Protein AF-C3ZTM7-F1 (afdb_monomer_lite)

Foldseek 3Di:
DDDDDDDDDDPPDDPDDPPDPDDDDDDDDDDDDDPVVVVVVVVVVVVVVVVVVVVVVVVVVVVVVVVVVVVCVVVVVCVVVVVVVLVVVLVVVQVVLVVVLVPDDPVPRDQSVVVCVVVVHDCVSNVADPVVSDGD

Structure (mmCIF, N/CA/C/O backbone):
data_AF-C3ZTM7-F1
#
_entry.id   AF-C3ZTM7-F1
#
loop_
_atom_site.group_PDB
_atom_site.id
_atom_site.type_symbol
_atom_site.label_atom_id
_atom_site.label_alt_id
_atom_site.label_comp_id
_atom_site.label_asym_id
_atom_site.label_entity_id
_atom_site.label_seq_id
_atom_site.pdbx_PDB_ins_code
_atom_site.Cartn_x
_atom_site.Cartn_y
_atom_site.Cartn_z
_atom_site.occupancy
_atom_site.B_iso_or_equiv
_atom_site.auth_seq_id
_atom_site.auth_comp_id
_atom_site.auth_asym_id
_atom_site.auth_atom_id
_atom_site.pdbx_PDB_model_num
ATOM 1 N N . MET A 1 1 ? 9.470 -52.460 -13.501 1.00 45.03 1 MET A N 1
ATOM 2 C CA . MET A 1 1 ? 9.685 -51.706 -14.753 1.00 45.03 1 MET A CA 1
ATOM 3 C C . MET A 1 1 ? 10.267 -50.355 -14.381 1.00 45.03 1 MET A C 1
ATOM 5 O O . MET A 1 1 ? 9.811 -49.766 -13.411 1.00 45.03 1 MET A O 1
ATOM 9 N N . GLN A 1 2 ? 11.354 -49.972 -15.044 1.00 41.25 2 GLN A N 1
ATOM 10 C CA . GLN A 1 2 ? 12.198 -48.820 -14.716 1.00 41.25 2 GLN A CA 1
ATOM 11 C C . GLN A 1 2 ? 11.607 -47.502 -15.252 1.00 41.25 2 GLN A C 1
ATOM 13 O O . GLN A 1 2 ? 10.919 -47.539 -16.272 1.00 41.25 2 GLN A O 1
ATOM 18 N N . PRO A 1 3 ? 11.899 -46.345 -14.628 1.00 46.66 3 PRO A N 1
ATOM 19 C CA . PRO A 1 3 ? 11.611 -45.039 -15.210 1.00 46.66 3 PRO A CA 1
ATOM 20 C C . PRO A 1 3 ? 12.630 -44.694 -16.309 1.00 46.66 3 PRO A C 1
ATOM 22 O O . PRO A 1 3 ? 13.843 -44.785 -16.119 1.00 46.66 3 PRO A O 1
ATOM 25 N N . GLN A 1 4 ? 12.106 -44.315 -17.471 1.00 42.84 4 GLN A N 1
ATOM 26 C CA . GLN A 1 4 ? 12.848 -43.996 -18.685 1.00 42.84 4 GLN A CA 1
ATOM 27 C C . GLN A 1 4 ? 13.458 -42.588 -18.575 1.00 42.84 4 GLN A C 1
ATOM 29 O O . GLN A 1 4 ? 12.759 -41.603 -18.347 1.00 42.84 4 GLN A O 1
ATOM 34 N N . LYS A 1 5 ? 14.783 -42.518 -18.708 1.00 40.34 5 LYS A N 1
ATOM 35 C CA . LYS A 1 5 ? 15.604 -41.304 -18.688 1.00 40.34 5 LYS A CA 1
ATOM 36 C C . LYS A 1 5 ? 15.550 -40.675 -20.089 1.00 40.34 5 LYS A C 1
ATOM 38 O O . LYS A 1 5 ? 15.997 -41.303 -21.043 1.00 40.34 5 LYS A O 1
ATOM 43 N N . VAL A 1 6 ? 14.989 -39.476 -20.228 1.00 43.88 6 VAL A N 1
ATOM 44 C CA . VAL A 1 6 ? 15.095 -38.673 -21.461 1.00 43.88 6 VAL A CA 1
ATOM 45 C C . VAL A 1 6 ? 16.237 -37.681 -21.274 1.00 43.88 6 VAL A C 1
ATOM 47 O O . VAL A 1 6 ? 16.107 -36.679 -20.576 1.00 43.88 6 VAL A O 1
ATOM 50 N N . GLU A 1 7 ? 17.391 -38.033 -21.838 1.00 36.03 7 GLU A N 1
ATOM 51 C CA . GLU A 1 7 ? 18.549 -37.158 -22.002 1.00 36.03 7 GLU A CA 1
ATOM 52 C C . GLU A 1 7 ? 18.213 -36.108 -23.067 1.00 36.03 7 GLU A C 1
ATOM 54 O O . GLU A 1 7 ? 18.026 -36.428 -24.237 1.00 36.03 7 GLU A O 1
ATOM 59 N N . GLY A 1 8 ? 18.056 -34.855 -22.635 1.00 40.53 8 GLY A N 1
ATOM 60 C CA . GLY A 1 8 ? 17.933 -33.704 -23.522 1.00 40.53 8 GLY A CA 1
ATOM 61 C C . GLY A 1 8 ? 19.315 -33.293 -24.011 1.00 40.53 8 GLY A C 1
ATOM 62 O O . GLY A 1 8 ? 20.184 -32.958 -23.205 1.00 40.53 8 GLY A O 1
ATOM 63 N N . ASP A 1 9 ? 19.501 -33.358 -25.325 1.00 37.94 9 ASP A N 1
ATOM 64 C CA . ASP A 1 9 ? 20.762 -33.130 -26.015 1.00 37.94 9 ASP A CA 1
ATOM 65 C C . ASP A 1 9 ? 21.409 -31.783 -25.677 1.00 37.94 9 ASP A C 1
ATOM 67 O O . ASP A 1 9 ? 20.850 -30.696 -25.841 1.00 37.94 9 ASP A O 1
ATOM 71 N N . SER A 1 10 ? 22.661 -31.891 -25.243 1.00 39.16 10 SER A N 1
ATOM 72 C CA . SER A 1 10 ? 23.589 -30.790 -25.045 1.00 39.16 10 SER A CA 1
ATOM 73 C C . SER A 1 10 ? 23.932 -30.175 -26.402 1.00 39.16 10 SER A C 1
ATOM 75 O O . SER A 1 10 ? 24.788 -30.686 -27.128 1.00 39.16 10 SER A O 1
ATOM 77 N N . ILE A 1 11 ? 23.296 -29.053 -26.737 1.00 43.25 11 ILE A N 1
ATOM 78 C CA . ILE A 1 11 ? 23.694 -28.216 -27.872 1.00 43.25 11 ILE A CA 1
ATOM 79 C C . ILE A 1 11 ? 25.100 -27.683 -27.576 1.00 43.25 11 ILE A C 1
ATOM 81 O O . ILE A 1 11 ? 25.296 -26.769 -26.776 1.00 43.25 11 ILE A O 1
ATOM 85 N N . LYS A 1 12 ? 26.102 -28.307 -28.199 1.00 48.66 12 LYS A N 1
ATOM 86 C CA . LYS A 1 12 ? 27.491 -27.854 -28.170 1.00 48.66 12 LYS A CA 1
ATOM 87 C C . LYS A 1 12 ? 27.554 -26.520 -28.909 1.00 48.66 12 LYS A C 1
ATOM 89 O O . LYS A 1 12 ? 27.395 -26.477 -30.126 1.00 48.66 12 LYS A O 1
ATOM 94 N N . TYR A 1 13 ? 27.769 -25.435 -28.174 1.00 33.81 13 TYR A N 1
ATOM 95 C CA . TYR A 1 13 ? 28.145 -24.155 -28.758 1.00 33.81 13 TYR A CA 1
ATOM 96 C C . TYR A 1 13 ? 29.460 -24.357 -29.517 1.00 33.81 13 TYR A C 1
ATOM 98 O O . TYR A 1 13 ? 30.502 -24.673 -28.943 1.00 33.81 13 TYR A O 1
ATOM 106 N N . SER A 1 14 ? 29.381 -24.251 -30.841 1.00 39.03 14 SER A N 1
ATOM 107 C CA . SER A 1 14 ? 30.540 -24.319 -31.718 1.00 39.03 14 SER A CA 1
ATOM 108 C C . SER A 1 14 ? 31.420 -23.105 -31.442 1.00 39.03 14 SER A C 1
ATOM 110 O O . SER A 1 14 ? 30.974 -21.962 -31.542 1.00 39.03 14 SER A O 1
ATOM 112 N N . THR A 1 15 ? 32.666 -23.362 -31.062 1.00 45.44 15 THR A N 1
ATOM 113 C CA . THR A 1 15 ? 33.708 -22.353 -30.880 1.00 45.44 15 THR A CA 1
ATOM 114 C C . THR A 1 15 ? 33.870 -21.531 -32.152 1.00 45.44 15 THR A C 1
ATOM 116 O O . THR A 1 15 ? 33.928 -22.090 -33.249 1.00 45.44 15 THR A O 1
ATOM 119 N N . ALA A 1 16 ? 33.938 -20.212 -31.976 1.00 45.88 16 ALA A N 1
ATOM 120 C CA . ALA A 1 16 ? 34.112 -19.217 -33.021 1.00 45.88 16 ALA A CA 1
ATOM 121 C C . ALA A 1 16 ? 35.217 -19.619 -34.010 1.00 45.88 16 ALA A C 1
ATOM 123 O O . ALA A 1 16 ? 36.400 -19.647 -33.675 1.00 45.88 16 ALA A O 1
ATOM 124 N N . THR A 1 17 ? 34.822 -19.926 -35.242 1.00 42.84 17 THR A N 1
ATOM 125 C CA . THR A 1 17 ? 35.748 -19.986 -36.367 1.00 42.84 17 THR A CA 1
ATOM 126 C C . THR A 1 17 ? 36.145 -18.553 -36.693 1.00 42.84 17 THR A C 1
ATOM 128 O O . THR A 1 17 ? 35.329 -17.775 -37.185 1.00 42.84 17 THR A O 1
ATOM 131 N N . THR A 1 18 ? 37.391 -18.197 -36.382 1.00 44.78 18 THR A N 1
ATOM 132 C CA . THR A 1 18 ? 38.066 -17.014 -36.920 1.00 44.78 18 THR A CA 1
ATOM 133 C C . THR A 1 18 ? 37.971 -17.075 -38.441 1.00 44.78 18 THR A C 1
ATOM 135 O O . THR A 1 18 ? 38.623 -17.897 -39.081 1.00 44.78 18 THR A O 1
ATOM 138 N N . ILE A 1 19 ? 37.100 -16.248 -39.016 1.00 47.62 19 ILE A N 1
ATOM 139 C CA . ILE A 1 19 ? 37.029 -16.041 -40.459 1.00 47.62 19 ILE A CA 1
ATOM 140 C C . ILE A 1 19 ? 38.228 -15.167 -40.813 1.00 47.62 19 ILE A C 1
ATOM 142 O O . ILE A 1 19 ? 38.241 -13.967 -40.544 1.00 47.62 19 ILE A O 1
ATOM 146 N N . ASP A 1 20 ? 39.250 -15.812 -41.363 1.00 53.44 20 ASP A N 1
ATOM 147 C CA . ASP A 1 20 ? 40.448 -15.180 -41.899 1.00 53.44 20 ASP A CA 1
ATOM 148 C C . ASP A 1 20 ? 40.052 -14.228 -43.049 1.00 53.44 20 ASP A C 1
ATOM 150 O O . ASP A 1 20 ? 39.430 -14.674 -44.026 1.00 53.44 20 ASP A O 1
ATOM 154 N N . PRO A 1 21 ? 40.348 -12.917 -42.981 1.00 43.50 21 PRO A N 1
ATOM 155 C CA . PRO A 1 21 ? 40.009 -12.003 -44.059 1.00 43.50 21 PRO A CA 1
ATOM 156 C C . PRO A 1 21 ? 40.949 -12.210 -45.256 1.00 43.50 21 PRO A C 1
ATOM 158 O O . PRO A 1 21 ? 42.050 -11.680 -45.304 1.00 43.50 21 PRO A O 1
ATOM 161 N N . CYS A 1 22 ? 40.453 -12.950 -46.247 1.00 45.34 22 CYS A N 1
ATOM 162 C CA . CYS A 1 22 ? 40.720 -12.804 -47.681 1.00 45.34 22 CYS A CA 1
ATOM 163 C C . CYS A 1 22 ? 42.200 -12.698 -48.125 1.00 45.34 22 CYS A C 1
ATOM 165 O O . CYS A 1 22 ? 42.803 -11.623 -48.154 1.00 45.34 22 CYS A O 1
ATOM 167 N N . ALA A 1 23 ? 42.740 -13.816 -48.625 1.00 48.50 23 ALA A N 1
ATOM 168 C CA . ALA A 1 23 ? 43.952 -13.851 -49.440 1.00 48.50 23 ALA A CA 1
ATOM 169 C C . ALA A 1 23 ? 43.761 -13.027 -50.731 1.00 48.50 23 ALA A C 1
ATOM 171 O O . ALA A 1 23 ? 43.132 -13.465 -51.695 1.00 48.50 23 ALA A O 1
ATOM 172 N N . TYR A 1 24 ? 44.304 -11.811 -50.741 1.00 45.69 24 TYR A N 1
ATOM 173 C CA . TYR A 1 24 ? 44.218 -10.892 -51.872 1.00 45.69 24 TYR A CA 1
ATOM 174 C C . TYR A 1 24 ? 45.194 -11.317 -52.982 1.00 45.69 24 TYR A C 1
ATOM 176 O O . TYR A 1 24 ? 46.409 -11.150 -52.865 1.00 45.69 24 TYR A O 1
ATOM 184 N N . HIS A 1 25 ? 44.666 -11.845 -54.088 1.00 48.12 25 HIS A N 1
ATOM 185 C CA . HIS A 1 25 ? 45.414 -11.971 -55.340 1.00 48.12 25 HIS A CA 1
ATOM 186 C C . HIS A 1 25 ? 45.761 -10.565 -55.861 1.00 48.12 25 HIS A C 1
ATOM 188 O O . HIS A 1 25 ? 44.883 -9.783 -56.222 1.00 48.12 25 HIS A O 1
ATOM 194 N N . LYS A 1 26 ? 47.056 -10.232 -55.913 1.00 46.72 26 LYS A N 1
ATOM 195 C CA . LYS A 1 26 ? 47.564 -9.019 -56.569 1.00 46.72 26 LYS A CA 1
ATOM 196 C C . LYS A 1 26 ? 47.576 -9.223 -58.085 1.00 46.72 26 LYS A C 1
ATOM 198 O O . LYS A 1 26 ? 48.554 -9.707 -58.644 1.00 46.72 26 LYS A O 1
ATOM 203 N N . THR A 1 27 ? 46.518 -8.796 -58.764 1.00 48.94 27 THR A N 1
ATOM 204 C CA . THR A 1 27 ? 46.583 -8.467 -60.194 1.00 48.94 27 THR A CA 1
ATOM 205 C C . THR A 1 27 ? 46.827 -6.972 -60.342 1.00 48.94 27 THR A C 1
ATOM 207 O O . THR A 1 27 ? 45.964 -6.154 -60.034 1.00 48.94 27 THR A O 1
ATOM 210 N N . MET A 1 28 ? 48.031 -6.620 -60.793 1.00 44.19 28 MET A N 1
ATOM 211 C CA . MET A 1 28 ? 48.379 -5.275 -61.249 1.00 44.19 28 MET A CA 1
ATOM 212 C C . MET A 1 28 ? 47.490 -4.915 -62.440 1.00 44.19 28 MET A C 1
ATOM 214 O O . MET A 1 28 ? 47.611 -5.568 -63.470 1.00 44.19 28 MET A O 1
ATOM 218 N N . ASN A 1 29 ? 46.642 -3.886 -62.329 1.00 49.19 29 ASN A N 1
ATOM 219 C CA . ASN A 1 29 ? 46.163 -3.132 -63.488 1.00 49.19 29 ASN A CA 1
ATOM 220 C C . ASN A 1 29 ? 45.728 -1.703 -63.117 1.00 49.19 29 ASN A C 1
ATOM 222 O O . ASN A 1 29 ? 44.833 -1.496 -62.311 1.00 49.19 29 ASN A O 1
ATOM 226 N N . LYS A 1 30 ? 46.442 -0.767 -63.754 1.00 43.34 30 LYS A N 1
ATOM 227 C CA . LYS A 1 30 ? 46.166 0.620 -64.172 1.00 43.34 30 LYS A CA 1
ATOM 228 C C . LYS A 1 30 ? 45.172 1.484 -63.373 1.00 43.34 30 LYS A C 1
ATOM 230 O O . LYS A 1 30 ? 44.003 1.174 -63.194 1.00 43.34 30 LYS A O 1
ATOM 235 N N . ALA A 1 31 ? 45.707 2.646 -63.002 1.00 50.25 31 ALA A N 1
ATOM 236 C CA . ALA A 1 31 ? 45.134 3.721 -62.211 1.00 50.25 31 ALA A CA 1
ATOM 237 C C . ALA A 1 31 ? 43.785 4.272 -62.705 1.00 50.25 31 ALA A C 1
ATOM 239 O O . ALA A 1 31 ? 43.605 4.531 -63.894 1.00 50.25 31 ALA A O 1
ATOM 240 N N . GLY A 1 32 ? 42.928 4.588 -61.725 1.00 52.41 32 GLY A N 1
ATOM 241 C CA . GLY A 1 32 ? 42.044 5.752 -61.780 1.00 52.41 32 GLY A CA 1
ATOM 242 C C . GLY A 1 32 ? 40.565 5.482 -62.038 1.00 52.41 32 GLY A C 1
ATOM 243 O O . GLY A 1 32 ? 40.046 6.016 -63.009 1.00 52.41 32 GLY A O 1
ATOM 244 N N . THR A 1 33 ? 39.879 4.686 -61.201 1.00 51.91 33 THR A N 1
ATOM 245 C CA . THR A 1 33 ? 38.400 4.778 -61.000 1.00 51.91 33 THR A CA 1
ATOM 246 C C . THR A 1 33 ? 37.812 3.855 -59.911 1.00 51.91 33 THR A C 1
ATOM 248 O O . THR A 1 33 ? 36.644 4.009 -59.571 1.00 51.91 33 THR A O 1
ATOM 251 N N . GLN A 1 34 ? 38.568 2.912 -59.328 1.00 51.19 34 GLN A N 1
ATOM 252 C CA . GLN A 1 34 ? 38.018 1.920 -58.374 1.00 51.19 34 GLN A CA 1
ATOM 253 C C . GLN A 1 34 ? 37.900 2.387 -56.907 1.00 51.19 34 GLN A C 1
ATOM 255 O O . GLN A 1 34 ? 37.145 1.793 -56.128 1.00 51.19 34 GLN A O 1
ATOM 260 N N . ASP A 1 35 ? 38.594 3.458 -56.523 1.00 54.88 35 ASP A N 1
ATOM 261 C CA . ASP A 1 35 ? 38.671 3.886 -55.119 1.00 54.88 35 ASP A CA 1
ATOM 262 C C . ASP A 1 35 ? 37.408 4.626 -54.650 1.00 54.88 35 ASP A C 1
ATOM 264 O O . ASP A 1 35 ? 36.988 4.487 -53.500 1.00 54.88 35 ASP A O 1
ATOM 268 N N . THR A 1 36 ? 36.729 5.335 -55.557 1.00 54.56 36 THR A N 1
ATOM 269 C CA . THR A 1 36 ? 35.484 6.064 -55.267 1.00 54.56 36 THR A CA 1
ATOM 270 C C . THR A 1 36 ? 34.286 5.133 -55.089 1.00 54.56 36 THR A C 1
ATOM 272 O O . THR A 1 36 ? 33.485 5.330 -54.181 1.00 54.56 36 THR A O 1
ATOM 275 N N . GLN A 1 37 ? 34.160 4.064 -55.879 1.00 62.41 37 GLN A N 1
ATOM 276 C CA . GLN A 1 37 ? 33.013 3.152 -55.751 1.00 62.41 37 GLN A CA 1
ATOM 277 C C . GLN A 1 37 ? 33.081 2.278 -54.487 1.00 62.41 37 GLN A C 1
ATOM 279 O O . GLN A 1 37 ? 32.054 1.936 -53.898 1.00 62.41 37 GLN A O 1
ATOM 284 N N . THR A 1 38 ? 34.293 1.944 -54.041 1.00 64.75 38 THR A N 1
ATOM 285 C CA . THR A 1 38 ? 34.518 1.175 -52.810 1.00 64.75 38 THR A CA 1
ATOM 286 C C . THR A 1 38 ? 34.327 2.037 -51.557 1.00 64.75 38 THR A C 1
ATOM 288 O O . THR A 1 38 ? 33.867 1.522 -50.537 1.00 64.75 38 THR A O 1
ATOM 291 N N . CYS A 1 39 ? 34.627 3.343 -51.610 1.00 66.88 39 CYS A N 1
ATOM 292 C CA . CYS A 1 39 ? 34.388 4.245 -50.479 1.00 66.88 39 CYS A CA 1
ATOM 293 C C . CYS A 1 39 ? 32.891 4.522 -50.268 1.00 66.88 39 CYS A C 1
ATOM 295 O O . CYS A 1 39 ? 32.428 4.461 -49.133 1.00 66.88 39 CYS A O 1
ATOM 297 N N . MET A 1 40 ? 32.131 4.718 -51.353 1.00 75.62 40 MET A N 1
ATOM 298 C CA . MET A 1 40 ? 30.684 4.973 -51.299 1.00 75.62 40 MET A CA 1
ATOM 299 C C . MET A 1 40 ? 29.936 3.792 -50.670 1.00 75.62 40 MET A C 1
ATOM 301 O O . MET A 1 40 ? 29.153 3.965 -49.743 1.00 75.62 40 MET A O 1
ATOM 305 N N . ARG A 1 41 ? 30.272 2.562 -51.079 1.00 78.81 41 ARG A N 1
ATOM 306 C CA . ARG A 1 41 ? 29.644 1.349 -50.535 1.00 78.81 41 ARG A CA 1
ATOM 307 C C . ARG A 1 41 ? 29.989 1.110 -49.058 1.00 78.81 41 ARG A C 1
ATOM 309 O O . ARG A 1 41 ? 29.169 0.600 -48.305 1.00 78.81 41 ARG A O 1
ATOM 316 N N . LYS A 1 42 ? 31.205 1.467 -48.625 1.00 79.44 42 LYS A N 1
ATOM 317 C CA . LYS A 1 42 ? 31.598 1.404 -47.204 1.00 79.44 42 LYS A CA 1
ATOM 318 C C . LYS A 1 42 ? 30.828 2.415 -46.355 1.00 79.44 42 LYS A C 1
ATOM 320 O O . LYS A 1 42 ? 30.483 2.091 -45.223 1.00 79.44 42 LYS A O 1
ATOM 325 N N . GLN A 1 43 ? 30.562 3.600 -46.899 1.00 83.19 43 GLN A N 1
ATOM 326 C CA . GLN A 1 43 ? 29.766 4.628 -46.236 1.00 83.19 43 GLN A CA 1
ATOM 327 C C . GLN A 1 43 ? 28.307 4.185 -46.081 1.00 83.19 43 GLN A C 1
ATOM 329 O O . GLN A 1 43 ? 27.806 4.180 -44.965 1.00 83.19 43 GLN A O 1
ATOM 334 N N . GLU A 1 44 ? 27.682 3.678 -47.147 1.00 88.94 44 GLU A N 1
ATOM 335 C CA . GLU A 1 44 ? 26.312 3.138 -47.105 1.00 88.94 44 GLU A CA 1
ATOM 336 C C . GLU A 1 44 ? 26.158 2.005 -46.078 1.00 88.94 44 GLU A C 1
ATOM 338 O O . GLU A 1 44 ? 25.184 1.957 -45.333 1.00 88.94 44 GLU A O 1
ATOM 343 N N . ILE A 1 45 ? 27.139 1.099 -45.988 1.00 90.50 45 ILE A N 1
ATOM 344 C CA . ILE A 1 45 ? 27.137 0.033 -44.974 1.00 90.50 45 ILE A CA 1
ATOM 345 C C . ILE A 1 45 ? 27.265 0.620 -43.561 1.00 90.50 45 ILE A C 1
ATOM 347 O O . ILE A 1 45 ? 26.600 0.141 -42.645 1.00 90.50 45 ILE A O 1
ATOM 351 N N . GLY A 1 46 ? 28.098 1.647 -43.373 1.00 91.31 46 GLY A N 1
ATOM 352 C CA . GLY A 1 46 ? 28.227 2.352 -42.097 1.00 91.31 46 GLY A CA 1
ATOM 353 C C . GLY A 1 46 ? 26.921 3.021 -41.666 1.00 91.31 46 GLY A C 1
ATOM 354 O O . GLY A 1 46 ? 26.503 2.857 -40.520 1.00 91.31 46 GLY A O 1
ATOM 355 N N . ASP A 1 47 ? 26.244 3.688 -42.599 1.00 93.00 47 ASP A N 1
ATOM 356 C CA . ASP A 1 47 ? 24.963 4.356 -42.365 1.00 93.00 47 ASP A CA 1
ATOM 357 C C . ASP A 1 47 ? 23.861 3.341 -42.018 1.00 93.00 47 ASP A C 1
ATOM 359 O O . ASP A 1 47 ? 23.144 3.514 -41.031 1.00 93.00 47 ASP A O 1
ATOM 363 N N . LEU A 1 48 ? 23.787 2.222 -42.749 1.00 94.00 48 LEU A N 1
ATOM 364 C CA . LEU A 1 48 ? 22.845 1.132 -42.469 1.00 94.00 48 LEU A CA 1
ATOM 365 C C . LEU A 1 48 ? 23.102 0.460 -41.113 1.00 94.00 48 LEU A C 1
ATOM 367 O O . LEU A 1 48 ? 22.159 0.082 -40.418 1.00 94.00 48 LEU A O 1
ATOM 371 N N . LEU A 1 49 ? 24.366 0.301 -40.710 1.00 95.12 49 LEU A N 1
ATOM 372 C CA . LEU A 1 49 ? 24.711 -0.241 -39.393 1.00 95.12 49 LEU A CA 1
ATOM 373 C C . LEU A 1 49 ? 24.338 0.728 -38.267 1.00 95.12 49 LEU A C 1
ATOM 375 O O . LEU A 1 49 ? 23.830 0.285 -37.235 1.00 95.12 49 LEU A O 1
ATOM 379 N N . ALA A 1 50 ? 24.542 2.031 -38.466 1.00 94.88 50 ALA A N 1
ATOM 380 C CA . ALA A 1 50 ? 24.131 3.055 -37.511 1.00 94.88 50 ALA A CA 1
ATOM 381 C C . ALA A 1 50 ? 22.601 3.119 -37.376 1.00 94.88 50 ALA A C 1
ATOM 383 O O . ALA A 1 50 ? 22.079 3.192 -36.262 1.00 94.88 50 ALA A O 1
ATOM 384 N N . GLU A 1 51 ? 21.872 3.027 -38.490 1.00 95.81 51 GLU A N 1
ATOM 385 C CA . GLU A 1 51 ? 20.411 2.971 -38.485 1.00 95.81 51 GLU A CA 1
ATOM 386 C C . GLU A 1 51 ? 19.900 1.704 -37.794 1.00 95.81 51 GLU A C 1
ATOM 388 O O . GLU A 1 51 ? 19.035 1.787 -36.921 1.00 95.81 51 GLU A O 1
ATOM 393 N N . LYS A 1 52 ? 20.490 0.540 -38.097 1.00 97.25 52 LYS A N 1
ATOM 394 C CA . LYS A 1 52 ? 20.181 -0.716 -37.405 1.00 97.25 52 LYS A CA 1
ATOM 395 C C . LYS A 1 52 ? 20.394 -0.587 -35.896 1.00 97.25 52 LYS A C 1
ATOM 397 O O . LYS A 1 52 ? 19.531 -1.017 -35.136 1.00 97.25 52 LYS A O 1
ATOM 402 N N . GLN A 1 53 ? 21.514 -0.007 -35.460 1.00 96.88 53 GLN A N 1
ATOM 403 C CA . GLN A 1 53 ? 21.791 0.170 -34.034 1.00 96.88 53 GLN A CA 1
ATOM 404 C C . GLN A 1 53 ? 20.753 1.083 -33.381 1.00 96.88 53 GLN A C 1
ATOM 406 O O . GLN A 1 53 ? 20.192 0.731 -32.351 1.00 96.88 53 GLN A O 1
ATOM 411 N N . LYS A 1 54 ? 20.417 2.206 -34.021 1.00 97.56 54 LYS A N 1
ATOM 412 C CA . LYS A 1 54 ? 19.385 3.121 -33.524 1.00 97.56 54 LYS A CA 1
ATOM 413 C C . LYS A 1 54 ? 18.022 2.439 -33.399 1.00 97.56 54 LYS A C 1
ATOM 415 O O . LYS A 1 54 ? 17.305 2.673 -32.429 1.00 97.56 54 LYS A O 1
ATOM 420 N N . LEU A 1 55 ? 17.649 1.610 -34.373 1.00 97.12 55 LEU A N 1
ATOM 421 C CA . LEU A 1 55 ? 16.409 0.835 -34.317 1.00 97.12 55 LEU A CA 1
ATOM 422 C C . LEU A 1 55 ? 16.443 -0.193 -33.183 1.00 97.12 55 LEU A C 1
ATOM 424 O O . LEU A 1 55 ? 15.444 -0.337 -32.481 1.00 97.12 55 LEU A O 1
ATOM 428 N N . GLN A 1 56 ? 17.583 -0.852 -32.964 1.00 97.44 56 GLN A N 1
ATOM 429 C CA . GLN A 1 56 ? 17.758 -1.778 -31.847 1.00 97.44 56 GLN A CA 1
ATOM 4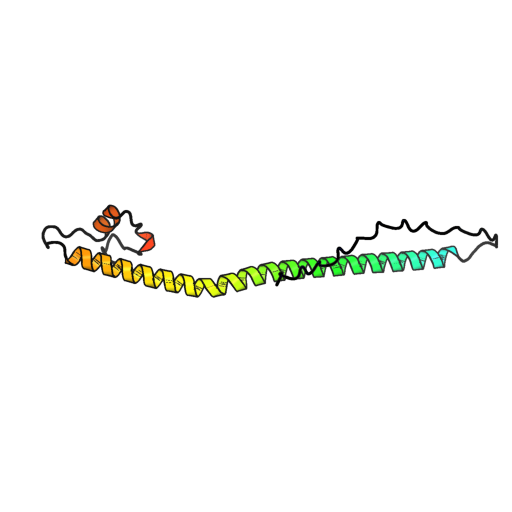30 C C . GLN A 1 56 ? 17.612 -1.064 -30.499 1.00 97.44 56 GLN A C 1
ATOM 432 O O . GLN A 1 56 ? 16.846 -1.517 -29.656 1.00 97.44 56 GLN A O 1
ATOM 437 N N . ASP A 1 57 ? 18.239 0.100 -30.330 1.00 97.94 57 ASP A N 1
ATOM 438 C CA . ASP A 1 57 ? 18.138 0.882 -29.094 1.00 97.94 57 ASP A CA 1
ATOM 439 C C . ASP A 1 57 ? 16.680 1.276 -28.790 1.00 97.94 57 ASP A C 1
ATOM 441 O O . ASP A 1 57 ? 16.244 1.277 -27.638 1.00 97.94 57 ASP A O 1
ATOM 445 N N . VAL A 1 58 ? 15.897 1.600 -29.826 1.00 97.94 58 VAL A N 1
ATOM 446 C CA . VAL A 1 58 ? 14.467 1.923 -29.688 1.00 97.94 58 VAL A CA 1
ATOM 447 C C . VAL A 1 58 ? 13.648 0.693 -29.295 1.00 97.94 58 VAL A C 1
ATOM 449 O O . VAL A 1 58 ? 12.727 0.811 -28.483 1.00 97.94 58 VAL A O 1
ATOM 452 N N . ILE A 1 59 ? 13.959 -0.478 -29.854 1.00 98.12 59 ILE A N 1
ATOM 453 C CA . ILE A 1 59 ? 13.317 -1.741 -29.472 1.00 98.12 59 ILE A CA 1
ATOM 454 C C . ILE A 1 59 ? 13.589 -2.019 -27.994 1.00 98.12 59 ILE A C 1
ATOM 456 O O . ILE A 1 59 ? 12.636 -2.154 -27.228 1.00 98.12 59 ILE A O 1
ATOM 460 N N . ASP A 1 60 ? 14.852 -1.976 -27.576 1.00 97.81 60 ASP A N 1
ATOM 461 C CA . ASP A 1 60 ? 15.261 -2.267 -26.201 1.00 97.81 60 ASP A CA 1
ATOM 462 C C . ASP A 1 60 ? 14.586 -1.309 -25.198 1.00 97.81 60 ASP A C 1
ATOM 464 O O . ASP A 1 60 ? 14.077 -1.721 -24.150 1.00 97.81 60 ASP A O 1
ATOM 468 N N . GLN A 1 61 ? 14.492 -0.016 -25.536 1.00 98.06 61 GLN A N 1
ATOM 469 C CA . GLN A 1 61 ? 13.779 0.975 -24.720 1.00 98.06 61 GLN A CA 1
ATOM 470 C C . GLN A 1 61 ? 12.279 0.676 -24.603 1.00 98.06 61 GLN A C 1
ATOM 472 O O . GLN A 1 61 ? 11.691 0.825 -23.524 1.00 98.06 61 GLN A O 1
ATOM 477 N N . ASN A 1 62 ? 11.643 0.266 -25.700 1.00 98.19 62 ASN A N 1
ATOM 478 C CA . ASN A 1 62 ? 10.224 -0.074 -25.712 1.00 98.19 62 ASN A CA 1
ATOM 479 C C . ASN A 1 62 ? 9.942 -1.366 -24.941 1.00 98.19 62 ASN A C 1
ATOM 481 O O . ASN A 1 62 ? 8.949 -1.428 -24.212 1.00 98.19 62 ASN A O 1
ATOM 485 N N . GLU A 1 63 ? 10.814 -2.367 -25.046 1.00 97.88 63 GLU A N 1
ATOM 486 C CA . GLU A 1 63 ? 10.715 -3.616 -24.294 1.00 97.88 63 GLU A CA 1
ATOM 487 C C . GLU A 1 63 ? 10.864 -3.380 -22.788 1.00 97.88 63 GLU A C 1
ATOM 489 O O . GLU A 1 63 ? 10.038 -3.857 -22.005 1.00 97.88 63 GLU A O 1
ATOM 494 N N . GLU A 1 64 ? 11.830 -2.562 -22.362 1.00 97.50 64 GLU A N 1
ATOM 495 C CA . GLU A 1 64 ? 11.979 -2.204 -20.948 1.00 97.50 64 GLU A CA 1
ATOM 496 C C . GLU A 1 64 ? 10.769 -1.408 -20.437 1.00 97.50 64 GLU A C 1
ATOM 498 O O . GLU A 1 64 ? 10.261 -1.654 -19.335 1.00 97.50 64 GLU A O 1
ATOM 503 N N . LYS A 1 65 ? 10.243 -0.481 -21.247 1.00 97.44 65 LYS A N 1
ATOM 504 C CA . LYS A 1 65 ? 9.015 0.250 -20.913 1.00 97.44 65 LYS A CA 1
ATOM 505 C C . LYS A 1 65 ? 7.832 -0.704 -20.758 1.00 97.44 65 LYS A C 1
ATOM 507 O O . LYS A 1 65 ? 7.083 -0.595 -19.785 1.00 97.44 65 LYS A O 1
ATOM 512 N N . LEU A 1 66 ? 7.679 -1.659 -21.672 1.00 97.25 66 LEU A N 1
ATOM 513 C CA . LEU A 1 66 ? 6.629 -2.670 -21.612 1.00 97.25 66 LEU A CA 1
ATOM 514 C C . LEU A 1 66 ? 6.775 -3.555 -20.369 1.00 97.25 66 LEU A C 1
ATOM 516 O O . LEU A 1 66 ? 5.783 -3.798 -19.681 1.00 97.25 66 LEU A O 1
ATOM 520 N N . ARG A 1 67 ? 7.996 -3.977 -20.024 1.00 96.75 67 ARG A N 1
ATOM 521 C CA . ARG A 1 67 ? 8.277 -4.764 -18.815 1.00 96.75 67 ARG A CA 1
ATOM 522 C C . ARG A 1 67 ? 7.817 -4.037 -17.551 1.00 96.75 67 ARG A C 1
ATOM 524 O O . ARG A 1 67 ? 7.113 -4.625 -16.730 1.00 96.75 67 ARG A O 1
ATOM 531 N N . ARG A 1 68 ? 8.141 -2.746 -17.418 1.00 95.81 68 ARG A N 1
ATOM 532 C CA . ARG A 1 68 ? 7.706 -1.910 -16.281 1.00 95.81 68 ARG A CA 1
ATOM 533 C C . ARG A 1 68 ? 6.189 -1.769 -16.217 1.00 95.81 68 ARG A C 1
ATOM 535 O O . ARG A 1 68 ? 5.602 -1.892 -15.143 1.00 95.81 68 ARG A O 1
ATOM 542 N N . LEU A 1 69 ? 5.545 -1.535 -17.359 1.00 94.75 69 LEU A N 1
ATOM 543 C CA . LEU A 1 69 ? 4.089 -1.412 -17.423 1.00 94.75 69 LEU A CA 1
ATOM 544 C C . LEU A 1 69 ? 3.389 -2.727 -17.070 1.00 94.75 69 LEU A C 1
ATOM 546 O O . LEU A 1 69 ? 2.414 -2.709 -16.321 1.00 94.75 69 LEU A O 1
ATOM 550 N N . ASN A 1 70 ? 3.901 -3.860 -17.552 1.00 91.88 70 ASN A N 1
ATOM 551 C CA . ASN A 1 70 ? 3.363 -5.180 -17.233 1.00 91.8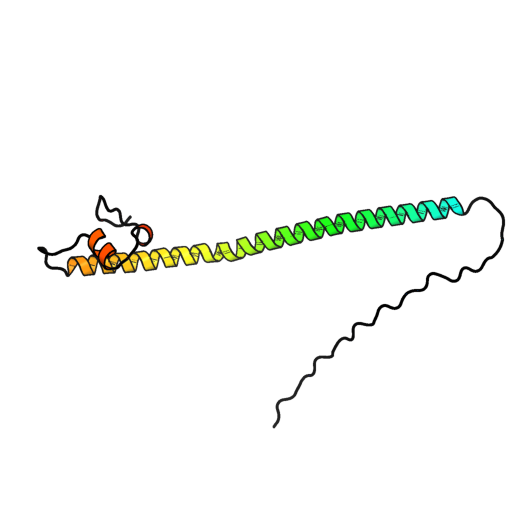8 70 ASN A CA 1
ATOM 552 C C . ASN A 1 70 ? 3.500 -5.509 -15.748 1.00 91.88 70 ASN A C 1
ATOM 554 O O . ASN A 1 70 ? 2.539 -5.998 -15.156 1.00 91.88 70 ASN A O 1
ATOM 558 N N . LEU A 1 71 ? 4.640 -5.179 -15.13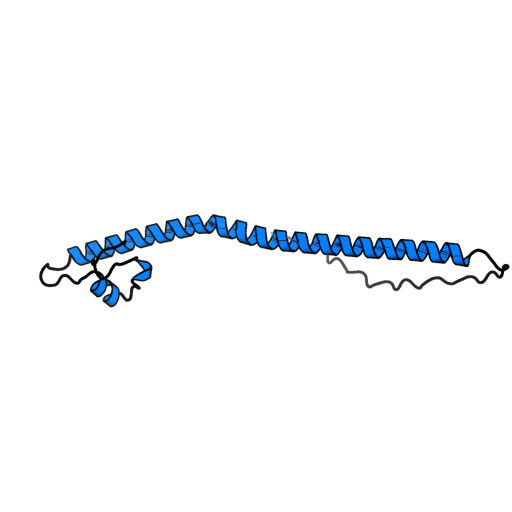5 1.00 90.75 71 LEU A N 1
ATOM 559 C CA . LEU A 1 71 ? 4.840 -5.337 -13.696 1.00 90.75 71 LEU A CA 1
ATOM 560 C C . LEU A 1 71 ? 3.760 -4.577 -12.911 1.00 90.75 71 LEU A C 1
ATOM 562 O O . LEU A 1 71 ? 3.060 -5.151 -12.080 1.00 90.75 71 LEU A O 1
ATOM 566 N N . ILE A 1 72 ? 3.552 -3.300 -13.239 1.00 88.50 72 ILE A N 1
ATOM 567 C CA . ILE A 1 72 ? 2.531 -2.472 -12.589 1.00 88.50 72 ILE A CA 1
ATOM 568 C C . ILE A 1 72 ? 1.124 -3.026 -12.845 1.00 88.50 72 ILE A C 1
ATOM 570 O O . ILE A 1 72 ? 0.314 -3.073 -11.924 1.00 88.50 72 ILE A O 1
ATOM 574 N N . LYS A 1 73 ? 0.815 -3.447 -14.076 1.00 86.19 73 LYS A N 1
ATOM 575 C CA . LYS A 1 73 ? -0.497 -4.001 -14.439 1.00 86.19 73 LYS A CA 1
ATOM 576 C C . LYS A 1 73 ? -0.815 -5.261 -13.637 1.00 86.19 73 LYS A C 1
ATOM 578 O O . LYS A 1 73 ? -1.918 -5.365 -13.107 1.00 86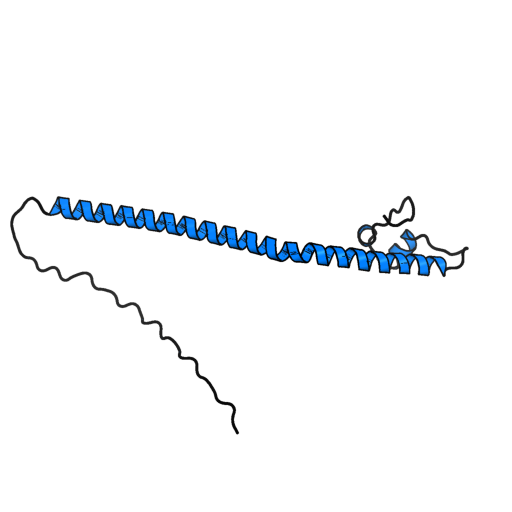.19 73 LYS A O 1
ATOM 583 N N . HIS A 1 74 ? 0.145 -6.179 -13.542 1.00 80.44 74 HIS A N 1
ATOM 584 C CA . HIS A 1 74 ? 0.003 -7.408 -12.770 1.00 80.44 74 HIS A CA 1
ATOM 585 C C . HIS A 1 74 ? -0.266 -7.089 -11.296 1.00 80.44 74 HIS A C 1
ATOM 587 O O . HIS A 1 74 ? -1.271 -7.522 -10.746 1.00 80.44 74 HIS A O 1
ATOM 593 N N . HIS A 1 75 ? 0.560 -6.242 -10.675 1.00 76.06 75 HIS A N 1
ATOM 594 C CA . HIS A 1 75 ? 0.380 -5.912 -9.261 1.00 76.06 75 HIS A CA 1
ATOM 595 C C . HIS A 1 75 ? -0.901 -5.119 -8.980 1.00 76.06 75 HIS A C 1
ATOM 597 O O . HIS A 1 75 ? -1.546 -5.361 -7.965 1.00 76.06 75 HIS A O 1
ATOM 603 N N . LYS A 1 76 ? -1.329 -4.218 -9.876 1.00 75.75 76 LYS A N 1
ATOM 604 C CA . LYS A 1 76 ? -2.563 -3.433 -9.694 1.00 75.75 76 LYS A CA 1
ATOM 605 C C . LYS A 1 76 ? -3.833 -4.284 -9.660 1.00 75.75 76 LYS A C 1
ATOM 607 O O . LYS A 1 76 ? -4.777 -3.888 -8.981 1.00 75.75 76 LYS A O 1
ATOM 612 N N . ALA A 1 77 ? -3.869 -5.419 -10.360 1.00 71.31 77 ALA A N 1
ATOM 613 C CA . ALA A 1 77 ? -5.023 -6.319 -10.324 1.00 71.31 77 ALA A CA 1
ATOM 614 C C . ALA A 1 77 ? -5.253 -6.889 -8.912 1.00 71.31 77 ALA A C 1
ATOM 616 O O . ALA A 1 77 ? -6.388 -6.948 -8.438 1.00 71.31 77 ALA A O 1
ATOM 617 N N . ASP A 1 78 ? -4.170 -7.218 -8.207 1.00 78.31 78 ASP A N 1
ATOM 618 C CA . ASP A 1 78 ? -4.233 -7.817 -6.873 1.00 78.31 78 ASP A CA 1
ATOM 619 C C . ASP A 1 78 ? -4.446 -6.791 -5.755 1.00 78.31 78 ASP A C 1
ATOM 621 O O . ASP A 1 78 ? -4.973 -7.145 -4.700 1.00 78.31 78 ASP A O 1
ATOM 625 N N . LEU A 1 79 ? -4.117 -5.511 -5.979 1.00 84.31 79 LEU A N 1
ATOM 626 C CA . LEU A 1 79 ? -4.317 -4.462 -4.971 1.00 84.31 79 LEU A CA 1
ATOM 627 C C . LEU A 1 79 ? -5.784 -4.331 -4.544 1.00 84.31 79 LEU A C 1
ATOM 629 O O . LEU A 1 79 ? -6.050 -4.158 -3.360 1.00 84.31 79 LEU A O 1
ATOM 633 N N . SER A 1 80 ? -6.747 -4.466 -5.465 1.00 86.00 80 SER A N 1
ATOM 634 C CA . SER A 1 80 ? -8.174 -4.409 -5.101 1.00 86.00 80 SER A CA 1
ATOM 635 C C . SER A 1 80 ? -8.569 -5.573 -4.192 1.00 86.00 80 SER A C 1
ATOM 637 O O . SER A 1 80 ? -9.274 -5.383 -3.202 1.00 86.00 80 SER A O 1
ATOM 639 N N . LYS A 1 81 ? -8.074 -6.778 -4.484 1.00 87.62 81 LYS A N 1
ATOM 640 C CA . LYS A 1 81 ? -8.332 -7.967 -3.668 1.00 87.62 81 LYS A CA 1
ATOM 641 C C . LYS A 1 81 ? -7.670 -7.859 -2.295 1.00 87.62 81 LYS A C 1
ATOM 643 O O . LYS A 1 81 ? -8.292 -8.210 -1.296 1.00 87.62 81 LYS A O 1
ATOM 648 N N . LEU A 1 82 ? -6.440 -7.353 -2.235 1.00 91.12 82 LEU A N 1
ATOM 649 C CA . LEU A 1 82 ? -5.749 -7.075 -0.976 1.00 91.12 82 LEU A CA 1
ATOM 650 C C . LEU A 1 82 ? -6.506 -6.033 -0.152 1.00 91.12 82 LEU A C 1
ATOM 652 O O . LEU A 1 82 ? -6.749 -6.270 1.025 1.00 91.12 82 LEU A O 1
ATOM 656 N N . GLN A 1 83 ? -6.972 -4.947 -0.772 1.00 90.69 83 GLN A N 1
ATOM 657 C CA . GLN A 1 83 ? -7.784 -3.937 -0.094 1.00 90.69 83 GLN A CA 1
ATOM 658 C C . GLN A 1 83 ? -9.086 -4.530 0.458 1.00 90.69 83 GLN A C 1
ATOM 660 O O . GLN A 1 83 ? -9.458 -4.252 1.594 1.00 90.69 83 GLN A O 1
ATOM 665 N N . GLN A 1 84 ? -9.761 -5.390 -0.307 1.00 92.06 84 GLN A N 1
ATOM 666 C CA . GLN A 1 84 ? -10.957 -6.091 0.169 1.00 92.06 84 GLN A CA 1
ATOM 667 C C . GLN A 1 84 ? -10.659 -6.991 1.372 1.00 92.06 84 GLN A C 1
ATOM 669 O O . GLN A 1 84 ? -11.472 -7.079 2.288 1.00 92.06 84 GLN A O 1
ATOM 674 N N . LEU A 1 85 ? -9.515 -7.679 1.371 1.00 93.44 85 LEU A N 1
ATOM 675 C CA . LEU A 1 85 ? -9.099 -8.500 2.504 1.00 93.44 85 LEU A CA 1
ATOM 676 C C . LEU A 1 85 ? -8.784 -7.639 3.727 1.00 93.44 85 LEU A C 1
ATOM 678 O O . LEU A 1 85 ? -9.248 -7.982 4.808 1.00 93.44 85 LEU A O 1
ATOM 682 N N . ILE A 1 86 ? -8.070 -6.522 3.556 1.00 93.25 86 ILE A N 1
ATOM 683 C CA . ILE A 1 86 ? -7.790 -5.560 4.631 1.00 93.25 86 ILE A CA 1
ATOM 684 C C . ILE A 1 86 ? -9.100 -5.116 5.284 1.00 93.25 86 ILE A C 1
ATOM 686 O O . ILE A 1 86 ? -9.256 -5.292 6.487 1.00 93.25 86 ILE A O 1
ATOM 690 N N . VAL A 1 87 ? -10.078 -4.674 4.488 1.00 92.38 87 VAL A N 1
ATOM 691 C CA . VAL A 1 87 ? -11.387 -4.235 5.000 1.00 92.38 87 VAL A CA 1
ATOM 692 C C . VAL A 1 87 ? -12.109 -5.357 5.752 1.00 92.38 87 VAL A C 1
ATOM 694 O O . VAL A 1 87 ? -12.637 -5.131 6.835 1.00 92.38 87 VAL A O 1
ATOM 697 N N . LYS A 1 88 ? -12.114 -6.588 5.226 1.00 94.81 88 LYS A N 1
ATOM 698 C CA . LYS A 1 88 ? -12.766 -7.724 5.901 1.00 94.81 88 LYS A CA 1
ATOM 699 C C . LYS A 1 88 ? -12.117 -8.056 7.241 1.00 94.81 88 LYS A C 1
ATOM 701 O O . LYS A 1 88 ? -12.824 -8.288 8.215 1.00 94.81 88 LYS A O 1
ATOM 706 N N . TRP A 1 89 ? -10.787 -8.096 7.290 1.00 95.25 89 TRP A N 1
ATOM 707 C CA . TRP A 1 89 ? -10.066 -8.374 8.529 1.00 95.25 89 TRP A CA 1
ATOM 708 C C . TRP A 1 89 ? -10.246 -7.248 9.544 1.00 95.25 89 TRP A C 1
ATOM 710 O O . TRP A 1 89 ? -10.510 -7.541 10.704 1.00 95.25 89 TRP A O 1
ATOM 720 N N . GLN A 1 90 ? -10.214 -5.988 9.101 1.00 93.88 90 GLN A N 1
ATOM 721 C CA . GLN A 1 90 ? -10.525 -4.834 9.944 1.00 93.88 90 GLN A CA 1
ATOM 722 C C . GLN A 1 90 ? -11.918 -4.959 10.557 1.00 93.88 90 GLN A C 1
ATOM 724 O O . GLN A 1 90 ? -12.040 -4.929 11.775 1.00 93.88 90 GLN A O 1
ATOM 729 N N . GLN A 1 91 ? -12.947 -5.201 9.744 1.00 92.94 91 GLN A N 1
ATOM 730 C CA . GLN A 1 91 ? -14.325 -5.341 10.220 1.00 92.94 91 GLN A CA 1
ATOM 731 C C . GLN A 1 91 ? -14.478 -6.461 11.251 1.00 92.94 91 GLN A C 1
ATOM 733 O O . GLN A 1 91 ? -15.110 -6.266 12.286 1.00 92.94 91 GLN A O 1
ATOM 738 N N . VAL A 1 92 ? -13.886 -7.632 10.998 1.00 94.50 92 VAL A N 1
ATOM 739 C CA . VAL A 1 92 ? -13.949 -8.756 11.944 1.00 94.50 92 VAL A CA 1
ATOM 740 C C . VAL A 1 92 ? -13.231 -8.405 13.248 1.00 94.50 92 VAL A C 1
ATOM 742 O O . VAL A 1 92 ? -13.774 -8.6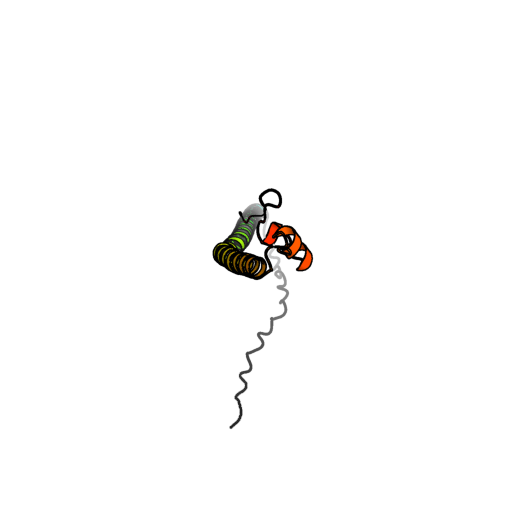39 14.325 1.00 94.50 92 VAL A O 1
ATOM 745 N N . SER A 1 93 ? -12.042 -7.806 13.180 1.00 93.06 93 SER A N 1
ATOM 746 C CA . SER A 1 93 ? -11.293 -7.388 14.369 1.00 93.06 93 SER A CA 1
ATOM 747 C C . SER A 1 93 ? -12.022 -6.310 15.175 1.00 93.06 93 SER A C 1
ATOM 749 O O . SER A 1 93 ? -12.114 -6.427 16.395 1.00 93.06 93 SER A O 1
ATOM 751 N N . GLN A 1 94 ? -12.589 -5.304 14.506 1.00 93.69 94 GLN A N 1
ATOM 752 C CA . GLN A 1 94 ? -13.400 -4.247 15.115 1.00 93.69 94 GLN A CA 1
ATOM 753 C C . GLN A 1 94 ? -14.638 -4.823 15.818 1.00 93.69 94 GLN A C 1
ATOM 755 O O . GLN A 1 94 ? -14.920 -4.484 16.966 1.00 93.69 94 GLN A O 1
ATOM 760 N N . GLN A 1 95 ? -15.350 -5.752 15.171 1.00 93.56 95 GLN A N 1
ATOM 761 C CA . GLN A 1 95 ? -16.505 -6.430 15.768 1.00 93.56 95 GLN A CA 1
ATOM 762 C C . GLN A 1 95 ? -16.121 -7.234 17.009 1.00 93.56 95 GLN A C 1
ATOM 764 O O . GLN A 1 95 ? -16.809 -7.162 18.024 1.00 93.56 95 GLN A O 1
ATOM 769 N N . VAL A 1 96 ? -15.021 -7.987 16.947 1.00 92.88 96 VAL A N 1
ATOM 770 C CA . VAL A 1 96 ? -14.538 -8.775 18.089 1.00 92.88 96 VAL A CA 1
ATOM 771 C C . VAL A 1 96 ? -14.129 -7.867 19.250 1.00 92.88 96 VAL A C 1
ATOM 773 O O . VAL A 1 96 ? -14.432 -8.186 20.397 1.00 92.88 96 VAL A O 1
ATOM 776 N N . LEU A 1 97 ? -13.496 -6.725 18.971 1.00 91.38 97 LEU A N 1
ATOM 777 C CA . LEU A 1 97 ? -13.149 -5.718 19.977 1.00 91.38 97 LEU A CA 1
ATOM 778 C C . LEU A 1 97 ? -14.383 -5.172 20.698 1.00 91.38 97 LEU A C 1
ATOM 780 O O . LEU A 1 97 ? -14.407 -5.160 21.928 1.00 91.38 97 LEU A O 1
ATOM 784 N N . LEU A 1 98 ? -15.419 -4.791 19.947 1.00 91.75 98 LEU A N 1
ATOM 785 C CA . LEU A 1 98 ? -16.685 -4.324 20.518 1.00 91.75 98 LEU A CA 1
ATOM 786 C C . LEU A 1 98 ? -17.353 -5.415 21.357 1.00 91.75 98 LEU A C 1
ATOM 788 O O . LEU A 1 98 ? -17.729 -5.172 22.498 1.00 91.75 98 LEU A O 1
ATOM 792 N N . GLN A 1 99 ? -17.429 -6.644 20.843 1.00 92.69 99 GLN A N 1
ATOM 793 C CA . GLN A 1 99 ? -18.003 -7.774 21.581 1.00 92.69 99 GLN A CA 1
ATOM 794 C C . GLN A 1 99 ? -17.242 -8.068 22.880 1.00 92.69 99 GLN A C 1
ATOM 796 O O . GLN A 1 99 ? -17.845 -8.396 23.905 1.00 92.69 99 GLN A O 1
ATOM 801 N N . LEU A 1 100 ? -15.913 -7.962 22.852 1.00 90.75 100 LEU A N 1
ATOM 802 C CA . LEU A 1 100 ? -15.072 -8.149 24.029 1.00 90.75 100 LEU A CA 1
ATOM 803 C C . LEU A 1 100 ? -15.313 -7.042 25.061 1.00 90.75 100 LEU A C 1
ATOM 805 O O . LEU A 1 100 ? -15.470 -7.333 26.247 1.00 90.75 100 LEU A O 1
ATOM 809 N N . GLN A 1 101 ? -15.396 -5.793 24.604 1.00 90.31 101 GLN A N 1
ATOM 810 C CA . GLN A 1 101 ? -15.705 -4.635 25.435 1.00 90.31 101 GLN A CA 1
ATOM 811 C C . GLN A 1 101 ? -17.106 -4.754 26.064 1.00 90.31 101 GLN A C 1
ATOM 813 O O . GLN A 1 101 ? -17.277 -4.533 27.264 1.00 90.31 101 GLN A O 1
ATOM 818 N N . GLU A 1 102 ? -18.113 -5.169 25.294 1.00 90.06 102 GLU A N 1
ATOM 819 C CA . GLU A 1 102 ? -19.483 -5.379 25.771 1.00 90.06 102 GLU A CA 1
ATOM 820 C C . GLU A 1 102 ? -19.580 -6.482 26.828 1.00 90.06 102 GLU A C 1
ATOM 822 O O . GLU A 1 102 ? -20.369 -6.368 27.769 1.00 90.06 102 GLU A O 1
ATOM 827 N N . ARG A 1 103 ? -18.748 -7.523 26.719 1.00 91.06 103 ARG A N 1
ATOM 828 C CA . ARG A 1 103 ? -18.697 -8.629 27.683 1.00 91.06 103 ARG A CA 1
ATOM 829 C C . ARG A 1 103 ? -18.063 -8.241 29.023 1.00 91.06 103 ARG A C 1
ATOM 831 O O . ARG A 1 103 ? -18.259 -8.960 30.004 1.00 91.06 103 ARG A O 1
ATOM 838 N N . ALA A 1 104 ? -17.320 -7.135 29.082 1.00 87.31 104 ALA A N 1
ATOM 839 C CA . ALA A 1 104 ? -16.784 -6.612 30.332 1.00 87.31 104 ALA A CA 1
ATOM 840 C C . ALA A 1 104 ? -17.907 -6.023 31.220 1.00 87.31 104 ALA A C 1
ATOM 842 O O . ALA A 1 104 ? -18.858 -5.430 30.693 1.00 87.31 104 ALA A O 1
ATOM 843 N N . PRO A 1 105 ? -17.807 -6.148 32.561 1.00 87.06 105 PRO A N 1
ATOM 844 C CA . PRO A 1 105 ? -18.717 -5.477 33.490 1.00 87.06 105 PRO A CA 1
ATOM 845 C C . PRO A 1 105 ? -18.743 -3.967 33.234 1.00 87.06 105 PRO A C 1
ATOM 847 O O . PRO A 1 105 ? -17.692 -3.379 32.992 1.00 87.06 105 PRO A O 1
ATOM 850 N N . ALA A 1 106 ? -19.916 -3.332 33.327 1.00 82.06 106 ALA A N 1
ATOM 851 C CA . ALA A 1 106 ? -20.072 -1.903 33.027 1.00 82.06 106 ALA A CA 1
ATOM 852 C C . ALA A 1 106 ? -19.117 -1.010 33.844 1.00 82.06 106 ALA A C 1
ATOM 854 O O . ALA A 1 106 ? -18.543 -0.075 33.295 1.00 82.06 106 ALA A O 1
ATOM 855 N N . ASP A 1 107 ? -18.872 -1.364 35.109 1.00 82.25 107 ASP A N 1
ATOM 856 C CA . ASP A 1 107 ? -17.982 -0.623 36.015 1.00 82.25 107 ASP A CA 1
ATOM 857 C C . ASP A 1 107 ? -16.483 -0.791 35.698 1.00 82.25 107 ASP A C 1
ATOM 859 O O . ASP A 1 107 ? -15.647 -0.086 36.259 1.00 82.25 107 ASP A O 1
ATOM 863 N N . GLN A 1 108 ? -16.120 -1.740 34.828 1.00 84.88 108 GLN A N 1
ATOM 864 C CA . GLN A 1 108 ? -14.732 -2.076 34.477 1.00 84.88 108 GLN A CA 1
ATOM 865 C C . GLN A 1 108 ? -14.506 -2.123 32.962 1.00 84.88 108 GLN A C 1
ATOM 867 O O . GLN A 1 108 ? -13.508 -2.677 32.502 1.00 84.88 108 GLN A O 1
ATOM 872 N N . ARG A 1 109 ? -15.440 -1.589 32.170 1.00 88.50 109 ARG A N 1
ATOM 873 C CA . ARG A 1 109 ? -15.361 -1.632 30.713 1.00 88.50 109 ARG A CA 1
ATOM 874 C C . ARG A 1 109 ? -14.231 -0.707 30.237 1.00 88.50 109 ARG A C 1
ATOM 876 O O . ARG A 1 109 ? -14.342 0.503 30.434 1.00 88.50 109 ARG A O 1
ATOM 883 N N . PRO A 1 110 ? -13.157 -1.240 29.626 1.00 87.69 110 PRO A N 1
ATOM 884 C CA . PRO A 1 110 ? -12.078 -0.406 29.108 1.00 87.69 110 PRO A CA 1
ATOM 885 C C . PRO A 1 110 ? -12.560 0.379 27.885 1.00 87.69 110 PRO A C 1
ATOM 887 O O . PRO A 1 110 ? -13.463 -0.077 27.175 1.00 87.69 110 PRO A O 1
ATOM 890 N N . THR A 1 111 ? -11.945 1.528 27.603 1.00 89.06 111 THR A N 1
ATOM 891 C CA . THR A 1 111 ? -12.131 2.200 26.303 1.00 89.06 111 THR A CA 1
ATOM 892 C C . THR A 1 111 ? -11.546 1.341 25.179 1.00 89.06 111 THR A C 1
ATOM 894 O O . THR A 1 111 ? -10.678 0.494 25.433 1.00 89.06 111 THR A O 1
ATOM 897 N N . LEU A 1 112 ? -11.996 1.525 23.934 1.00 89.75 112 LEU A N 1
ATOM 898 C CA . LEU A 1 112 ? -11.438 0.768 22.805 1.00 89.75 112 LEU A CA 1
ATOM 899 C C . LEU A 1 112 ? -9.942 1.047 22.653 1.00 89.75 112 LEU A C 1
ATOM 901 O O . LEU A 1 112 ? -9.172 0.108 22.455 1.00 89.75 112 LEU A O 1
ATOM 905 N N . GLY A 1 113 ? -9.516 2.297 22.857 1.00 88.38 113 GLY A N 1
ATOM 906 C CA . GLY A 1 113 ? -8.096 2.658 22.885 1.00 88.38 113 GLY A CA 1
ATOM 907 C C . GLY A 1 113 ? -7.293 1.879 23.935 1.00 88.38 113 GLY A C 1
ATOM 908 O O . GLY A 1 113 ? -6.269 1.286 23.610 1.00 88.38 113 GLY A O 1
AT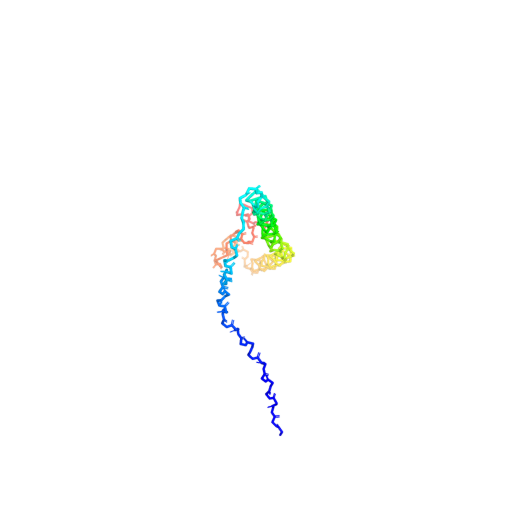OM 909 N N . GLN A 1 114 ? -7.786 1.790 25.175 1.00 89.88 114 GLN A N 1
ATOM 910 C CA . GLN A 1 114 ? -7.119 1.028 26.243 1.00 89.88 114 GLN A CA 1
ATOM 911 C C . GLN A 1 114 ? -7.058 -0.474 25.938 1.00 89.88 114 GLN A C 1
ATOM 913 O O . GLN A 1 114 ? -6.067 -1.139 26.244 1.00 89.88 114 GLN A O 1
ATOM 918 N N . LEU A 1 115 ? -8.117 -1.016 25.335 1.00 90.19 115 LEU A N 1
ATOM 919 C CA . LEU A 1 115 ? -8.185 -2.420 24.945 1.00 90.19 115 LEU A CA 1
ATOM 920 C C . LEU A 1 115 ? -7.213 -2.735 23.797 1.00 90.19 115 LEU A C 1
ATOM 922 O O . LEU A 1 115 ? -6.559 -3.779 23.810 1.00 90.19 115 LEU A O 1
ATOM 926 N N . MET A 1 116 ? -7.082 -1.822 22.833 1.00 90.69 116 MET A N 1
ATOM 927 C CA . MET A 1 116 ? -6.105 -1.921 21.750 1.00 90.69 116 MET A CA 1
ATOM 928 C C . MET A 1 116 ? -4.670 -1.815 22.264 1.00 90.69 116 MET A C 1
ATOM 930 O O . MET A 1 116 ? -3.845 -2.652 21.894 1.00 90.69 116 MET A O 1
ATOM 934 N N . ASP A 1 117 ? -4.394 -0.873 23.170 1.00 91.81 117 ASP A N 1
ATOM 935 C CA . ASP A 1 117 ? -3.082 -0.718 23.804 1.00 91.81 117 ASP A CA 1
ATOM 936 C C . ASP A 1 117 ? -2.696 -1.995 24.585 1.00 91.81 117 ASP A C 1
ATOM 938 O O . ASP A 1 117 ? -1.559 -2.459 24.500 1.00 91.81 117 ASP A O 1
ATOM 942 N N . HIS A 1 118 ? -3.651 -2.635 25.279 1.00 90.38 118 HIS A N 1
ATOM 943 C CA . HIS A 1 118 ? -3.422 -3.908 25.979 1.00 90.38 118 HIS A CA 1
ATOM 944 C C . HIS A 1 118 ? -3.098 -5.073 25.030 1.00 90.38 118 HIS A C 1
ATOM 946 O O . HIS A 1 118 ? -2.276 -5.930 25.357 1.00 90.38 118 HIS A O 1
ATOM 952 N N . MET A 1 119 ? -3.729 -5.110 23.855 1.00 88.12 119 MET A N 1
ATOM 953 C CA . MET A 1 119 ? -3.485 -6.136 22.835 1.00 88.12 119 MET A CA 1
ATOM 954 C C . MET A 1 119 ? -2.321 -5.802 21.890 1.00 88.12 119 MET A C 1
ATOM 956 O O . MET A 1 119 ? -1.989 -6.617 21.030 1.00 88.12 119 MET A O 1
ATOM 960 N N . GLY A 1 120 ? -1.694 -4.630 22.041 1.00 89.25 120 GLY A N 1
ATOM 961 C CA . GLY A 1 120 ? -0.600 -4.169 21.186 1.00 89.25 120 GLY A CA 1
ATOM 962 C C . GLY A 1 120 ? -1.022 -3.905 19.738 1.00 89.25 120 GLY A C 1
ATOM 963 O O . GLY A 1 120 ? -0.221 -4.102 18.824 1.00 89.25 120 GLY A O 1
ATOM 964 N N . ILE A 1 121 ? -2.280 -3.512 19.513 1.00 89.56 121 ILE A N 1
ATOM 965 C CA . ILE A 1 121 ? -2.810 -3.221 18.177 1.00 89.56 121 ILE A CA 1
ATOM 966 C C . ILE A 1 121 ? -2.635 -1.732 17.882 1.00 89.56 121 ILE A C 1
ATOM 968 O O . ILE A 1 121 ? -3.130 -0.887 18.622 1.00 89.56 121 ILE A O 1
ATOM 972 N N . ASP A 1 122 ? -1.974 -1.421 16.768 1.00 88.12 122 ASP A N 1
ATOM 973 C CA . ASP A 1 122 ? -1.828 -0.050 16.276 1.00 88.12 122 ASP A CA 1
ATOM 974 C C . ASP A 1 122 ? -3.190 0.523 15.833 1.00 88.12 122 ASP A C 1
ATOM 976 O O . ASP A 1 122 ? -3.936 -0.097 15.066 1.00 88.12 122 ASP A O 1
ATOM 980 N N . GLU A 1 123 ? -3.500 1.730 16.300 1.00 85.62 123 GLU A N 1
ATOM 981 C CA . GLU A 1 123 ? -4.689 2.514 15.945 1.00 85.62 123 GLU A CA 1
ATOM 982 C C . GLU A 1 123 ? -4.864 2.718 14.438 1.00 85.62 123 GLU A C 1
ATOM 984 O O . GLU A 1 123 ? -5.989 2.693 13.937 1.00 85.62 123 GLU A O 1
ATOM 989 N N . ASN A 1 124 ? -3.763 2.813 13.691 1.00 85.81 124 ASN A N 1
ATOM 990 C CA . ASN A 1 124 ? -3.780 2.992 12.243 1.00 85.81 124 ASN A CA 1
ATOM 991 C C . ASN A 1 124 ? -4.275 1.740 11.505 1.00 85.81 124 ASN A C 1
ATOM 993 O O . ASN A 1 124 ? -4.797 1.840 10.393 1.00 85.81 124 ASN A O 1
ATOM 997 N N . ILE A 1 125 ? -4.132 0.553 12.109 1.00 87.31 125 ILE A N 1
ATOM 998 C CA . ILE A 1 125 ? -4.548 -0.716 11.496 1.00 87.31 125 ILE A CA 1
ATOM 999 C C . ILE A 1 125 ? -6.068 -0.855 11.530 1.00 87.31 125 ILE A C 1
ATOM 1001 O O . ILE A 1 125 ? -6.645 -1.341 10.558 1.00 87.31 125 ILE A O 1
ATOM 1005 N N . LEU A 1 126 ? -6.719 -0.427 12.614 1.00 87.12 126 LEU A N 1
ATOM 1006 C CA . LEU A 1 126 ? -8.176 -0.523 12.783 1.00 87.12 126 LEU A CA 1
ATOM 1007 C C . LEU A 1 126 ? -8.910 0.810 12.609 1.00 87.12 126 LEU A C 1
ATOM 1009 O O . LEU A 1 126 ? -10.127 0.829 12.770 1.00 87.12 126 LEU A O 1
ATOM 1013 N N . GLN A 1 127 ? -8.192 1.882 12.254 1.00 86.62 127 GLN A N 1
ATOM 1014 C CA . GLN A 1 127 ? -8.724 3.234 12.050 1.00 86.62 127 GLN A CA 1
ATOM 1015 C C . GLN A 1 127 ? -9.540 3.723 13.255 1.00 86.62 127 GLN A C 1
ATOM 1017 O O . GLN A 1 127 ? -10.660 4.210 13.107 1.00 86.62 127 GLN A O 1
ATOM 1022 N N . LEU A 1 128 ? -8.981 3.557 14.457 1.00 87.00 128 LEU A N 1
ATOM 1023 C CA . LEU A 1 128 ? -9.608 4.030 15.688 1.00 87.00 128 LEU A CA 1
ATOM 1024 C C . LEU A 1 128 ? -9.441 5.551 15.814 1.00 87.00 128 LEU A C 1
ATOM 1026 O O . LEU A 1 128 ? -8.318 6.053 15.837 1.00 87.00 128 LEU A O 1
ATOM 1030 N N . ASP A 1 129 ? -10.550 6.266 15.972 1.00 85.12 129 ASP A N 1
ATOM 1031 C CA . ASP A 1 129 ? -10.560 7.637 16.474 1.00 85.12 129 ASP A CA 1
ATOM 1032 C C . ASP A 1 129 ? -10.514 7.601 18.011 1.00 85.12 129 ASP A C 1
ATOM 1034 O O . ASP A 1 129 ? -11.487 7.222 18.664 1.00 85.12 129 ASP A O 1
ATOM 1038 N N . ARG A 1 130 ? -9.373 7.982 18.603 1.00 83.25 130 ARG A N 1
ATOM 1039 C CA . ARG A 1 130 ? -9.201 8.023 20.068 1.00 83.25 130 ARG A CA 1
ATOM 1040 C C . ARG A 1 130 ? -10.020 9.121 20.746 1.00 83.25 130 ARG A C 1
ATOM 1042 O O . ARG A 1 130 ? -10.282 9.003 21.940 1.00 83.25 130 ARG A O 1
ATOM 1049 N N . GLU A 1 131 ? -10.385 10.186 20.036 1.00 82.81 131 GLU A N 1
ATOM 1050 C CA . GLU A 1 131 ? -11.175 11.277 20.614 1.00 82.81 131 GLU A CA 1
ATOM 1051 C C . GLU A 1 131 ? -12.642 10.865 20.756 1.00 82.81 131 GLU A C 1
ATOM 1053 O O . GLU A 1 131 ? -13.280 11.173 21.763 1.00 82.81 131 GLU A O 1
ATOM 1058 N N . GLN A 1 132 ? -13.159 10.130 19.767 1.00 80.81 132 GLN A N 1
ATOM 1059 C CA . GLN A 1 132 ? -14.539 9.637 19.743 1.00 80.81 132 GLN A CA 1
ATOM 1060 C C . GLN A 1 132 ? -14.700 8.202 20.281 1.00 80.81 132 GLN A C 1
ATOM 1062 O O . GLN A 1 132 ? -15.831 7.745 20.445 1.00 80.81 132 GLN A O 1
ATOM 1067 N N . ASP A 1 133 ? -13.590 7.505 20.552 1.00 83.50 133 ASP A N 1
ATOM 1068 C CA . ASP A 1 133 ? -13.518 6.078 20.912 1.00 83.50 133 ASP A CA 1
ATOM 1069 C C . ASP A 1 133 ? -14.366 5.206 19.966 1.00 83.50 133 ASP A C 1
ATOM 1071 O O . ASP A 1 133 ? -15.160 4.368 20.394 1.00 83.50 133 ASP A O 1
ATOM 1075 N N . CYS A 1 134 ? -14.237 5.444 18.656 1.00 83.06 134 CYS A N 1
ATOM 1076 C CA . CYS A 1 134 ? -15.009 4.762 17.618 1.00 83.06 134 CYS A CA 1
ATOM 1077 C C . CYS A 1 134 ? -14.153 4.427 16.385 1.00 83.06 134 CYS A C 1
ATOM 1079 O O . CYS A 1 134 ? -13.084 4.997 16.170 1.00 83.06 134 CYS A O 1
ATOM 1081 N N . PHE A 1 135 ? -14.598 3.453 15.587 1.00 87.38 135 PHE A N 1
ATOM 1082 C CA . PHE A 1 135 ? -13.931 3.084 14.336 1.00 87.38 135 PHE A CA 1
ATOM 1083 C C . PHE A 1 135 ? -14.454 3.935 13.172 1.00 87.38 135 PHE A C 1
ATOM 1085 O O . PHE A 1 135 ? -15.671 4.102 13.046 1.00 87.38 135 PHE A O 1
ATOM 1092 N N . ASN A 1 136 ? -13.537 4.430 12.336 1.00 73.69 136 ASN A N 1
ATOM 1093 C CA . ASN A 1 136 ? -13.832 5.180 11.108 1.00 73.69 136 ASN A CA 1
ATOM 1094 C C . ASN A 1 136 ? -14.166 4.285 9.905 1.00 73.69 136 ASN A C 1
ATOM 1096 O O . ASN A 1 136 ? -13.718 3.113 9.873 1.00 73.69 136 ASN A O 1
#

Radius of gyration: 37.61 Å; chains: 1; bounding box: 68×63×100 Å

pLDDT: mean 77.43, std 20.36, range [33.81, 98.19]

Organism: Branchiostoma floridae (NCBI:txid7739)

Sequence (136 aa):
MQPQKVEGDSIKYSTATTIDPCAYHKTMNKAGTQDTQTCMRKQEIGDLLAEKQKLQDVIDQNEEKLRRLNLIKHHKADLSKLQQLIVKWQQVSQQVLLQLQERAPADQRPTLGQLMDHMGIDENILQLDREQDCFN

InterPro domains:
  IPR018468 SFR1/Mei5 family [PF10376] (38-127)
  IPR042429 Swi5-dependent recombination DNA repair protein 1 homolog [PTHR28643] (11-135)

Secondary structure (DSSP, 8-state):
-PPP--------------------------SSSHHHHHHHHHHHHHHHHHHHHHHHHHHHHHHHHHHHHHHHHHHHHHHHHHHHHHHHHHHHHHHHHHHHHHHS-GGG---HHHHHHHHT--HHHHTEETTTTEE-